Protein AF-A0AAE0VK13-F1 (afdb_monomer_lite)

pLDDT: mean 76.02, std 17.26, range [44.94, 96.75]

Secondary structure (DSSP, 8-state):
--SSHHHHHHHHTSS-HHHHHHHTTSSSSSSSTTS---------S-TTEETTEE-------EEETTS-EESSHHHHHTSSPPEEEESSPPPPTTTS-HHHHHTSPP--EEBTTS-EESSHHHHHHTT-PBPSSSS--

InterPro domains:
  IPR002350 Kazal domain [PF07648] (53-82)
  IPR002350 Kazal domain [PF07648] (99-127)
  IPR002350 Kazal domain [PS00282] (55-78)
  IPR002350 Kazal domain [PS51465] (40-91)
  IPR002350 Kazal domain [SM00280] (52-89)
  IPR002350 Kazal domain [SM00280] (95-136)
  IPR036058 Kazal domain superfamily [SSF100895] (52-90)
  IPR036058 Kazal domain superfamily [SSF100895] (104-137)
  IPR053265 Serine protease inhibitor [PTHR21131] (51-129)

Sequence (137 aa):
MMQYLDAFLKFSTLISKHTMISWMKLLECTMVLTAFLPLAEPKGLNDNYFNGCYCPTIYDPVCGYDARTYSSLCQLKCTRYKMHSMGSCPRPVEECSLQNCLFLPKQNVCGVDGRKYANECAIKCFGIDISMAKNCD

Radius of gyration: 31.14 Å; chains: 1; bounding box: 86×37×64 Å

Foldseek 3Di:
DPDCVVVVVVVVVPDDPVPPVVVVVPPPPPPPVVPPPPPDDPPDDDCQAALNDGHDNAQFWFAWPVQAIDRDPRNCVSDPTDTPGGDHGQDDCVVVCCVVVVPDQQPWFAFPVLDIDRDPSRCVSRVTDTDPPRHRD

Organism: NCBI:txid2493646

Structure (mmCIF, N/CA/C/O backbone):
data_AF-A0AAE0VK13-F1
#
_entry.id   AF-A0AAE0VK13-F1
#
loop_
_atom_site.group_PDB
_atom_site.id
_atom_site.type_symbol
_atom_site.label_atom_id
_atom_site.label_alt_id
_atom_site.label_comp_id
_atom_site.label_asym_id
_atom_site.label_entity_id
_atom_site.label_seq_id
_atom_site.pdbx_PDB_ins_code
_atom_site.Cartn_x
_atom_site.Cartn_y
_atom_site.Cartn_z
_atom_site.occupancy
_atom_site.B_iso_or_equiv
_atom_site.auth_seq_id
_atom_site.auth_comp_id
_atom_site.auth_asym_id
_atom_site.auth_atom_id
_atom_site.pdbx_PDB_model_num
ATOM 1 N N . MET A 1 1 ? 38.754 23.294 44.174 1.00 57.34 1 MET A N 1
ATOM 2 C CA . MET A 1 1 ? 38.876 22.509 42.926 1.00 57.34 1 MET A CA 1
ATOM 3 C C . MET A 1 1 ? 40.047 23.018 42.069 1.00 57.34 1 MET A C 1
ATOM 5 O O . MET A 1 1 ? 39.841 23.257 40.898 1.00 57.34 1 MET A O 1
ATOM 9 N N . MET A 1 2 ? 41.256 23.236 42.621 1.00 53.88 2 MET A N 1
ATOM 10 C CA . MET A 1 2 ? 42.395 23.768 41.827 1.00 53.88 2 MET A CA 1
ATOM 11 C C . MET A 1 2 ? 43.812 23.386 42.324 1.00 53.88 2 MET A C 1
ATOM 13 O O . MET A 1 2 ? 44.776 23.809 41.708 1.00 53.88 2 MET A O 1
ATOM 17 N N . GLN A 1 3 ? 44.001 22.579 43.380 1.00 44.94 3 GLN A N 1
ATOM 18 C CA . GLN A 1 3 ? 45.358 22.280 43.904 1.00 44.94 3 GLN A CA 1
ATOM 19 C C . GLN A 1 3 ? 45.965 20.932 43.448 1.00 44.94 3 GLN A C 1
ATOM 21 O O . GLN A 1 3 ? 47.123 20.659 43.743 1.00 44.94 3 GLN A O 1
ATOM 26 N N . TYR A 1 4 ? 45.232 20.092 42.702 1.00 55.62 4 TYR A N 1
ATOM 27 C CA . TYR A 1 4 ? 45.741 18.797 42.199 1.00 55.62 4 TYR A CA 1
ATOM 28 C C . TYR A 1 4 ? 46.419 18.874 40.816 1.00 55.62 4 TYR A C 1
ATOM 30 O O . TYR A 1 4 ? 47.073 17.917 40.405 1.00 55.62 4 TYR A O 1
ATOM 38 N N . LEU A 1 5 ? 46.300 20.002 40.105 1.00 53.69 5 LEU A N 1
ATOM 39 C CA . LEU A 1 5 ? 46.920 20.204 38.786 1.00 53.69 5 LEU A CA 1
ATOM 40 C C . LEU A 1 5 ? 48.458 20.255 38.859 1.00 53.69 5 LEU A C 1
ATOM 42 O O . LEU A 1 5 ? 49.136 19.765 37.956 1.00 53.69 5 LEU A O 1
ATOM 46 N N . ASP A 1 6 ? 49.017 20.738 39.970 1.00 52.19 6 ASP A N 1
ATOM 47 C CA . ASP A 1 6 ? 50.470 20.889 40.123 1.00 52.19 6 ASP A CA 1
ATOM 48 C C . ASP A 1 6 ? 51.199 19.556 40.364 1.00 52.19 6 ASP A C 1
ATOM 50 O O . ASP A 1 6 ? 52.377 19.410 40.024 1.00 52.19 6 ASP A O 1
ATOM 54 N N . ALA A 1 7 ? 50.506 18.548 40.905 1.00 54.12 7 ALA A N 1
ATOM 55 C CA . ALA A 1 7 ? 51.073 17.213 41.097 1.00 54.12 7 ALA A CA 1
ATOM 56 C C . ALA A 1 7 ? 51.242 16.464 39.761 1.00 54.12 7 ALA A C 1
ATOM 58 O O . ALA A 1 7 ? 52.239 15.769 39.561 1.00 54.12 7 ALA A O 1
ATOM 59 N N . PHE A 1 8 ? 50.310 16.658 38.820 1.00 54.94 8 PHE A N 1
ATOM 60 C CA . PHE A 1 8 ? 50.363 16.052 37.485 1.00 54.94 8 PHE A CA 1
ATOM 61 C C . PHE A 1 8 ? 51.497 16.642 36.638 1.00 54.94 8 PHE A C 1
ATOM 63 O O . PHE A 1 8 ? 52.217 15.917 35.946 1.00 54.94 8 PHE A O 1
ATOM 70 N N . LEU A 1 9 ? 51.721 17.954 36.758 1.00 52.38 9 LEU A N 1
ATOM 71 C CA . LEU A 1 9 ? 52.819 18.641 36.079 1.00 52.38 9 LEU A CA 1
ATOM 72 C C . LEU A 1 9 ? 54.196 18.147 36.547 1.00 52.38 9 LEU A C 1
ATOM 74 O O . LEU A 1 9 ? 55.091 17.997 35.716 1.00 52.38 9 LEU A O 1
ATOM 78 N N . LYS A 1 10 ? 54.367 17.798 37.830 1.00 52.44 10 LYS A N 1
ATOM 79 C CA . LYS A 1 10 ? 55.634 17.242 38.346 1.00 52.44 10 LYS A CA 1
ATOM 80 C C . LYS A 1 10 ? 55.941 15.823 37.854 1.00 52.44 10 LYS A C 1
ATOM 82 O O . LYS A 1 10 ? 57.110 15.484 37.713 1.00 52.44 10 LYS A O 1
ATOM 87 N N . PHE A 1 11 ? 54.929 15.007 37.552 1.00 52.12 11 PHE A N 1
ATOM 88 C CA . PHE A 1 11 ? 55.137 13.695 36.918 1.00 52.12 11 PHE A CA 1
ATOM 89 C C . PHE A 1 11 ? 55.485 13.821 35.425 1.00 52.12 11 PHE A C 1
ATOM 91 O O . PHE A 1 11 ? 56.244 13.012 34.892 1.00 52.12 11 PHE A O 1
ATOM 98 N N . SER A 1 12 ? 54.994 14.871 34.757 1.00 54.22 12 SER A N 1
ATOM 99 C CA . SER A 1 12 ? 55.247 15.125 33.331 1.00 54.22 12 SER A CA 1
ATOM 100 C C . SER A 1 12 ? 56.686 15.556 32.993 1.00 54.22 12 SER A C 1
ATOM 102 O O . SER A 1 12 ? 57.081 15.490 31.829 1.00 54.22 12 SER A O 1
ATOM 104 N N . THR A 1 13 ? 57.499 15.963 33.978 1.00 53.31 13 THR A N 1
ATOM 105 C CA . THR A 1 13 ? 58.906 16.360 33.763 1.00 53.31 13 THR A CA 1
ATOM 106 C C . THR A 1 13 ? 59.908 15.206 33.878 1.00 53.31 13 THR A C 1
ATOM 108 O O . THR A 1 13 ? 61.091 15.415 33.620 1.00 53.31 13 THR A O 1
ATOM 111 N N . LEU A 1 14 ? 59.455 13.991 34.214 1.00 55.38 14 LEU A N 1
ATOM 112 C CA . LEU A 1 14 ? 60.314 12.815 34.428 1.00 55.38 14 LEU A CA 1
ATOM 113 C C . LEU A 1 14 ? 60.224 11.739 33.333 1.00 55.38 14 LEU A C 1
ATOM 115 O O . LEU A 1 14 ? 60.976 10.769 33.380 1.00 55.38 14 LEU A O 1
ATOM 119 N N . ILE A 1 15 ? 59.375 11.906 32.313 1.00 51.56 15 ILE A N 1
ATOM 120 C CA . ILE A 1 15 ? 59.295 10.972 31.179 1.00 51.56 15 ILE A CA 1
ATOM 121 C C . ILE A 1 15 ? 59.573 11.746 29.889 1.00 51.56 15 ILE A C 1
ATOM 123 O O . ILE A 1 15 ? 58.828 12.644 29.501 1.00 51.56 15 ILE A O 1
ATOM 127 N N . SER A 1 16 ? 60.700 11.420 29.251 1.00 48.50 16 SER A N 1
ATOM 128 C CA . SER A 1 16 ? 61.189 12.0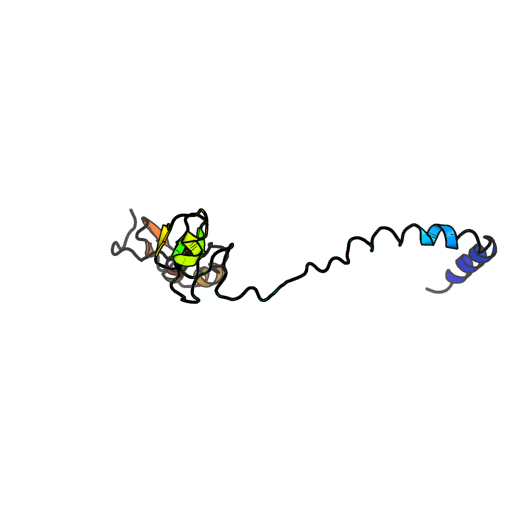44 28.019 1.00 48.50 16 SER A CA 1
ATOM 129 C C . SER A 1 16 ? 60.089 12.139 26.953 1.00 48.50 16 SER A C 1
ATOM 131 O O . SER A 1 16 ? 59.471 11.141 26.582 1.00 48.50 16 SER A O 1
ATOM 133 N N . LYS A 1 17 ? 59.870 13.351 26.424 1.00 54.53 17 LYS A N 1
ATOM 134 C CA . LYS A 1 17 ? 58.802 13.716 25.468 1.00 54.53 17 LYS A CA 1
ATOM 135 C C . LYS A 1 17 ? 58.783 12.885 24.171 1.00 54.53 17 LYS A C 1
ATOM 137 O O . LYS A 1 17 ? 57.821 12.967 23.414 1.00 54.53 17 LYS A O 1
ATOM 142 N N . HIS A 1 18 ? 59.813 12.077 23.912 1.00 51.19 18 HIS A N 1
ATOM 143 C CA . HIS A 1 18 ? 59.936 11.268 22.699 1.00 51.19 18 HIS A CA 1
ATOM 144 C C . HIS A 1 18 ? 59.202 9.914 22.727 1.00 51.19 18 HIS A C 1
ATOM 146 O O . HIS A 1 18 ? 58.946 9.371 21.655 1.00 51.19 18 HIS A O 1
ATOM 152 N N . THR A 1 19 ? 58.819 9.362 23.886 1.00 52.75 19 THR A N 1
ATOM 153 C CA . THR A 1 19 ? 58.151 8.038 23.940 1.00 52.75 19 THR A CA 1
ATOM 154 C C . THR A 1 19 ? 56.622 8.105 24.013 1.00 52.75 19 THR A C 1
ATOM 156 O O . THR A 1 19 ? 55.955 7.174 23.567 1.00 52.75 19 THR A O 1
ATOM 159 N N . MET A 1 20 ? 56.041 9.219 24.474 1.00 53.75 20 MET A N 1
ATOM 160 C CA . MET A 1 20 ? 54.580 9.380 24.611 1.00 53.75 20 MET A CA 1
ATOM 161 C C . MET A 1 20 ? 53.866 9.708 23.285 1.00 53.75 20 MET A C 1
ATOM 163 O O . MET A 1 20 ? 52.717 9.323 23.084 1.00 53.75 20 MET A O 1
ATOM 167 N N . ILE A 1 21 ? 54.550 10.365 22.341 1.00 54.53 21 ILE A N 1
ATOM 168 C CA . ILE A 1 21 ? 53.975 10.750 21.035 1.00 54.53 21 ILE A CA 1
ATOM 169 C C . ILE A 1 21 ? 53.849 9.542 20.087 1.00 54.53 21 ILE A C 1
ATOM 171 O O . ILE A 1 21 ? 53.014 9.550 19.184 1.00 54.53 21 ILE A O 1
ATOM 175 N N . SER A 1 22 ? 54.638 8.482 20.300 1.00 51.72 22 SER A N 1
ATOM 176 C CA . SER A 1 22 ? 54.582 7.267 19.472 1.00 51.72 22 SER A CA 1
ATOM 177 C C . SER A 1 22 ? 53.341 6.411 19.768 1.00 51.72 22 SER A C 1
ATOM 179 O O . SER A 1 22 ? 52.730 5.861 18.857 1.00 51.72 22 SER A O 1
ATOM 181 N N . TRP A 1 23 ? 52.897 6.359 21.028 1.00 51.62 23 TRP A N 1
ATOM 182 C CA . TRP A 1 23 ? 51.754 5.530 21.433 1.00 51.62 23 TRP A CA 1
ATOM 183 C C . TRP A 1 23 ? 50.390 6.189 21.181 1.00 51.62 23 TRP A C 1
ATOM 185 O O . TRP A 1 23 ? 49.428 5.492 20.870 1.00 51.62 23 TRP A O 1
ATOM 195 N N . MET A 1 24 ? 50.301 7.524 21.213 1.00 54.53 24 MET A N 1
ATOM 196 C CA . MET A 1 24 ? 49.055 8.244 20.895 1.00 54.53 24 MET A CA 1
ATOM 197 C C . MET A 1 24 ? 48.738 8.300 19.387 1.00 54.53 24 MET A C 1
ATOM 199 O O . MET A 1 24 ? 47.616 8.617 19.017 1.00 54.53 24 MET A O 1
ATOM 203 N N . LYS A 1 25 ? 49.682 7.948 18.501 1.00 55.50 25 LYS A N 1
ATOM 204 C CA . LYS A 1 25 ? 49.475 7.942 17.037 1.00 55.50 25 LYS A CA 1
ATOM 205 C C . LYS A 1 25 ? 48.982 6.611 16.455 1.00 55.50 25 LYS A C 1
ATOM 207 O O . LYS A 1 25 ? 48.691 6.551 15.265 1.00 55.50 25 LYS A O 1
ATOM 212 N N . LEU A 1 26 ? 48.868 5.553 17.262 1.00 56.09 26 LEU A N 1
ATOM 213 C CA . LEU A 1 26 ? 48.427 4.227 16.800 1.00 56.09 26 LEU A CA 1
ATOM 214 C C . LEU A 1 26 ? 46.962 3.903 17.128 1.00 56.09 26 LEU A C 1
ATOM 216 O O . LEU A 1 26 ? 46.389 3.028 16.487 1.00 56.09 26 LEU A O 1
ATOM 220 N N . LEU A 1 27 ? 46.333 4.622 18.062 1.00 55.97 27 LEU A N 1
ATOM 221 C CA . LEU A 1 27 ? 44.925 4.403 18.426 1.00 55.97 27 LEU A CA 1
ATOM 222 C C . LEU A 1 27 ? 43.933 5.334 17.706 1.00 55.97 27 LEU A C 1
ATOM 224 O O . LEU A 1 27 ? 42.734 5.086 17.758 1.00 55.97 27 LEU A O 1
ATOM 228 N N . GLU A 1 28 ? 44.408 6.344 16.972 1.00 55.41 28 GLU A N 1
ATOM 229 C CA . GLU A 1 28 ? 43.539 7.284 16.239 1.00 55.41 28 GLU A CA 1
ATOM 230 C C . GLU A 1 28 ? 43.512 7.057 14.712 1.00 55.41 28 GLU A C 1
ATOM 232 O O . GLU A 1 28 ? 42.791 7.752 14.002 1.00 55.41 28 GLU A O 1
ATOM 237 N N . CYS A 1 29 ? 44.247 6.072 14.172 1.00 54.41 29 CYS A N 1
ATOM 238 C CA . CYS A 1 29 ? 44.382 5.883 12.715 1.00 54.41 29 CYS A CA 1
ATOM 239 C C . CYS A 1 29 ? 43.568 4.720 12.105 1.00 54.41 29 CYS A C 1
ATOM 241 O O . CYS A 1 29 ? 43.486 4.623 10.884 1.00 54.41 29 CYS A O 1
ATOM 243 N N . THR A 1 30 ? 42.931 3.848 12.896 1.00 57.38 30 THR A N 1
ATOM 244 C CA . THR A 1 30 ? 42.177 2.692 12.355 1.00 57.38 30 THR A CA 1
ATOM 245 C C . THR A 1 30 ? 40.668 2.918 12.230 1.00 57.38 30 THR A C 1
ATOM 247 O O . THR A 1 30 ? 40.023 2.237 11.440 1.00 57.38 30 THR A O 1
ATOM 250 N N . MET A 1 31 ? 40.092 3.890 12.942 1.00 56.62 31 MET A N 1
ATOM 251 C CA . MET A 1 31 ? 38.631 4.069 13.010 1.00 56.62 31 MET A CA 1
ATOM 252 C C . MET A 1 31 ? 38.050 5.070 11.995 1.00 56.62 31 MET A C 1
ATOM 254 O O . MET A 1 31 ? 36.834 5.199 11.913 1.00 56.62 31 MET A O 1
ATOM 258 N N . VAL A 1 32 ? 38.879 5.776 11.214 1.00 57.66 32 VAL A N 1
ATOM 259 C CA . VAL A 1 32 ? 38.409 6.870 10.328 1.00 57.66 32 VAL A CA 1
ATOM 260 C C . VAL A 1 32 ? 38.493 6.529 8.831 1.00 57.66 32 VAL A C 1
ATOM 262 O O . VAL A 1 32 ? 37.825 7.161 8.016 1.00 57.66 32 VAL A O 1
ATOM 265 N N . LEU A 1 33 ? 39.219 5.476 8.437 1.00 54.62 33 LEU A N 1
ATOM 266 C CA . LEU A 1 33 ? 39.349 5.091 7.021 1.00 54.62 33 LEU A CA 1
ATOM 267 C C . LEU A 1 33 ? 38.182 4.251 6.467 1.00 54.62 33 LEU A C 1
ATOM 269 O O . LEU A 1 33 ? 38.112 4.049 5.259 1.00 54.62 33 LEU A O 1
ATOM 273 N N . THR A 1 34 ? 37.231 3.811 7.295 1.00 58.59 34 THR A N 1
ATOM 274 C CA . THR A 1 34 ? 36.029 3.087 6.832 1.00 58.59 34 THR A CA 1
ATOM 275 C C . THR A 1 34 ? 34.776 3.964 6.706 1.00 58.59 34 THR A C 1
ATOM 277 O O . THR A 1 34 ? 33.736 3.461 6.291 1.00 58.59 34 THR A O 1
ATOM 280 N N . ALA A 1 35 ? 34.848 5.268 7.008 1.00 57.12 35 ALA A N 1
ATOM 281 C CA . ALA A 1 35 ? 33.668 6.143 7.091 1.00 57.12 35 ALA A CA 1
ATOM 282 C C . ALA A 1 35 ? 33.516 7.181 5.955 1.00 57.12 35 ALA A C 1
ATOM 284 O O . ALA A 1 35 ? 32.574 7.966 5.976 1.00 57.12 35 ALA A O 1
ATOM 285 N N . PHE A 1 36 ? 34.389 7.180 4.940 1.00 59.00 36 PHE A N 1
ATOM 286 C CA . PHE A 1 36 ? 34.308 8.102 3.791 1.00 59.00 36 PHE A CA 1
ATOM 287 C C . PHE A 1 36 ? 34.034 7.402 2.450 1.00 59.00 36 PHE A C 1
ATOM 289 O O . PHE A 1 36 ? 34.510 7.836 1.404 1.00 59.00 36 PHE A O 1
ATOM 296 N N . LEU A 1 37 ? 33.204 6.357 2.447 1.00 55.28 37 LEU A N 1
ATOM 297 C CA . LEU A 1 37 ? 32.303 6.157 1.311 1.00 55.28 37 LEU A CA 1
ATOM 298 C C . LEU A 1 37 ? 31.010 6.913 1.632 1.00 55.28 37 LEU A C 1
ATOM 300 O O . LEU A 1 37 ? 30.120 6.338 2.262 1.00 55.28 37 LEU A O 1
ATOM 304 N N . PRO A 1 38 ? 30.847 8.183 1.211 1.00 55.59 38 PRO A N 1
ATOM 305 C CA . PRO A 1 38 ? 29.507 8.628 0.909 1.00 55.59 38 PRO A CA 1
ATOM 306 C C . PRO A 1 38 ? 29.053 7.738 -0.245 1.00 55.59 38 PRO A C 1
ATOM 308 O O . PRO A 1 38 ? 29.546 7.829 -1.369 1.00 55.59 38 PRO A O 1
ATOM 311 N N . LEU A 1 39 ? 28.172 6.797 0.087 1.00 56.28 39 LEU A N 1
ATOM 312 C CA . LEU A 1 39 ? 27.324 6.109 -0.864 1.00 56.28 39 LEU A CA 1
ATOM 313 C C . LEU A 1 39 ? 26.800 7.177 -1.822 1.00 56.28 39 LEU A C 1
ATOM 315 O O . LEU A 1 39 ? 26.069 8.079 -1.417 1.00 56.28 39 LEU A O 1
ATOM 319 N N . ALA A 1 40 ? 27.263 7.119 -3.066 1.00 59.72 40 ALA A N 1
ATOM 320 C CA . ALA A 1 40 ? 26.708 7.920 -4.130 1.00 59.72 40 ALA A CA 1
ATOM 321 C C . ALA A 1 40 ? 25.195 7.674 -4.140 1.00 59.72 40 ALA A C 1
ATOM 323 O O . ALA A 1 40 ? 24.748 6.554 -4.381 1.00 59.72 40 ALA A O 1
ATOM 324 N N . GLU A 1 41 ? 24.406 8.706 -3.868 1.00 59.75 41 GLU A N 1
ATOM 325 C CA . GLU A 1 41 ? 23.022 8.743 -4.308 1.00 59.75 41 GLU A CA 1
ATOM 326 C C . GLU A 1 41 ? 23.030 9.317 -5.729 1.00 59.75 41 GLU A C 1
ATOM 328 O O . GLU A 1 41 ? 23.091 10.540 -5.882 1.00 59.75 41 GLU A O 1
ATOM 333 N N . PRO A 1 42 ? 22.936 8.518 -6.807 1.00 58.78 42 PRO A N 1
ATOM 334 C CA . PRO A 1 42 ? 22.395 9.061 -8.036 1.00 58.78 42 PRO A CA 1
ATOM 335 C C . PRO A 1 42 ? 20.884 9.244 -7.830 1.00 58.78 42 PRO A C 1
ATOM 337 O O . PRO A 1 42 ? 20.076 8.392 -8.195 1.00 58.78 42 PRO A O 1
ATOM 340 N N . LYS A 1 43 ? 20.479 10.372 -7.232 1.00 63.69 43 LYS A N 1
ATOM 341 C CA . LYS A 1 43 ? 19.117 10.887 -7.415 1.00 63.69 43 LYS A CA 1
ATOM 342 C C . LYS A 1 43 ? 19.035 11.432 -8.835 1.00 63.69 43 LYS A C 1
ATOM 344 O O . LYS A 1 43 ? 19.476 12.544 -9.100 1.00 63.69 43 LYS A O 1
ATOM 349 N N . GLY A 1 44 ? 18.517 10.611 -9.744 1.00 59.53 44 GLY A N 1
ATOM 350 C CA . GLY A 1 44 ? 18.260 11.013 -11.126 1.00 59.53 44 GLY A CA 1
ATOM 351 C C . GLY A 1 44 ? 18.424 9.901 -12.154 1.00 59.53 44 GLY A C 1
ATOM 352 O O . GLY A 1 44 ? 18.975 10.144 -13.222 1.00 59.53 44 GLY A O 1
ATOM 353 N N . LEU A 1 45 ? 17.966 8.683 -11.855 1.00 56.50 45 LEU A N 1
ATOM 354 C CA . LEU A 1 45 ? 17.594 7.760 -12.925 1.00 56.50 45 LEU A CA 1
ATOM 355 C C . LEU A 1 45 ? 16.329 8.365 -13.546 1.00 56.50 45 LEU A C 1
ATOM 357 O O . LEU A 1 45 ? 15.404 8.692 -12.803 1.00 56.50 45 LEU A O 1
ATOM 361 N N . ASN A 1 46 ? 16.340 8.620 -14.853 1.00 66.69 46 ASN A N 1
ATOM 362 C CA . ASN A 1 46 ? 15.158 9.024 -15.613 1.00 66.69 46 ASN A CA 1
ATOM 363 C C . ASN A 1 46 ? 13.893 8.357 -15.045 1.00 66.69 46 ASN A C 1
ATOM 365 O O . ASN A 1 46 ? 13.817 7.141 -14.903 1.00 66.69 46 ASN A O 1
ATOM 369 N N . ASP A 1 47 ? 12.909 9.181 -14.719 1.00 69.38 47 ASP A N 1
ATOM 370 C CA . ASP A 1 47 ? 11.589 8.822 -14.189 1.00 69.38 47 ASP A CA 1
ATOM 371 C C . ASP A 1 47 ? 10.879 7.689 -14.957 1.00 69.38 47 ASP A C 1
ATOM 373 O O . ASP A 1 47 ? 10.034 6.981 -14.409 1.00 69.38 47 ASP A O 1
ATOM 377 N N . ASN A 1 48 ? 11.270 7.493 -16.214 1.00 81.88 48 ASN A N 1
ATOM 378 C CA . ASN A 1 48 ? 10.784 6.449 -17.095 1.00 81.88 48 ASN A CA 1
ATOM 379 C C . ASN A 1 48 ? 11.586 5.130 -17.057 1.00 81.88 48 ASN A C 1
ATOM 381 O O . ASN A 1 48 ? 11.329 4.259 -17.879 1.00 81.88 48 ASN A O 1
ATOM 385 N N . TYR A 1 49 ? 12.575 4.943 -16.178 1.00 83.75 49 TYR A N 1
ATOM 386 C CA . TYR A 1 49 ? 13.357 3.701 -16.097 1.00 83.75 49 TYR A CA 1
ATOM 387 C C . TYR A 1 49 ? 13.273 3.075 -14.702 1.00 83.75 49 TYR A C 1
ATOM 389 O O . TYR A 1 49 ? 13.755 3.627 -13.715 1.00 83.75 49 TYR A O 1
ATOM 397 N N . PHE A 1 50 ? 12.662 1.895 -14.617 1.00 85.12 50 PHE A N 1
ATOM 398 C CA . PHE A 1 50 ? 12.411 1.176 -13.369 1.00 85.12 50 PHE A CA 1
ATOM 399 C C . PHE A 1 50 ? 12.912 -0.266 -13.480 1.00 85.12 50 PHE A C 1
ATOM 401 O O . PHE A 1 50 ? 12.490 -0.997 -14.372 1.00 85.12 50 PHE A O 1
ATOM 408 N N . ASN A 1 51 ? 13.807 -0.692 -12.579 1.00 84.25 51 ASN A N 1
ATOM 409 C CA . ASN A 1 51 ? 14.373 -2.053 -12.546 1.00 84.25 51 ASN A CA 1
ATOM 410 C C . ASN A 1 51 ? 14.892 -2.576 -13.902 1.00 84.25 51 ASN A C 1
ATOM 412 O O . ASN A 1 51 ? 14.721 -3.745 -14.235 1.00 84.25 51 ASN A O 1
ATOM 416 N N . GLY A 1 52 ? 15.538 -1.723 -14.699 1.00 85.81 52 GLY A N 1
ATOM 417 C CA . GLY A 1 52 ? 16.074 -2.137 -15.999 1.00 85.81 52 GLY A CA 1
ATOM 418 C C . GLY A 1 52 ? 15.083 -2.044 -17.164 1.00 85.81 52 GLY A C 1
ATOM 419 O O . GLY A 1 52 ? 15.457 -2.306 -18.303 1.00 85.81 52 GLY A O 1
ATOM 420 N N . CYS A 1 53 ? 13.835 -1.658 -16.903 1.00 91.12 53 CYS A N 1
ATOM 421 C CA . CYS A 1 53 ? 12.819 -1.448 -17.924 1.00 91.12 53 CYS A CA 1
ATOM 422 C C . CYS A 1 53 ? 12.541 0.021 -18.182 1.00 91.12 53 CYS A C 1
ATOM 424 O O . CYS A 1 53 ? 12.508 0.818 -17.249 1.00 91.12 53 CYS A O 1
ATOM 426 N N . TYR A 1 54 ? 12.168 0.334 -19.420 1.00 92.88 54 TYR A N 1
ATOM 427 C CA . TYR A 1 54 ? 11.520 1.596 -19.746 1.00 92.88 54 TYR A CA 1
ATOM 428 C C . TYR A 1 54 ? 10.004 1.511 -19.505 1.00 92.88 54 TYR A C 1
ATOM 430 O O . TYR A 1 54 ? 9.327 0.666 -20.090 1.00 92.88 54 TYR A O 1
ATOM 438 N N . CYS A 1 55 ? 9.471 2.394 -18.667 1.00 93.75 55 CYS A N 1
ATOM 439 C CA . CYS A 1 55 ? 8.054 2.536 -18.366 1.00 93.75 55 CYS A CA 1
ATOM 440 C C . CYS A 1 55 ? 7.637 4.004 -18.451 1.00 93.75 55 CYS A C 1
ATOM 442 O O . CYS A 1 55 ? 8.344 4.847 -17.918 1.00 93.75 55 CYS A O 1
ATOM 444 N N . PRO A 1 56 ? 6.483 4.329 -19.053 1.00 90.38 56 PRO A N 1
ATOM 445 C CA . PRO A 1 56 ? 6.005 5.705 -19.084 1.00 90.38 56 PRO A CA 1
ATOM 446 C C . PRO A 1 56 ? 5.672 6.202 -17.670 1.00 90.38 56 PRO A C 1
ATOM 448 O O . PRO A 1 56 ? 5.223 5.427 -16.820 1.00 90.38 56 PRO A O 1
ATOM 451 N N . THR A 1 57 ? 5.804 7.507 -17.444 1.00 88.12 57 THR A N 1
ATOM 452 C CA . THR A 1 57 ? 5.474 8.207 -16.187 1.00 88.12 57 THR A CA 1
ATOM 453 C C . THR A 1 57 ? 3.974 8.391 -15.941 1.00 88.12 57 THR A C 1
ATOM 455 O O . THR A 1 57 ? 3.518 9.404 -15.414 1.00 88.12 57 THR A O 1
ATOM 458 N N . ILE A 1 58 ? 3.179 7.388 -16.306 1.00 89.81 58 ILE A N 1
ATOM 459 C CA . ILE A 1 58 ? 1.744 7.350 -16.026 1.00 89.81 58 ILE A CA 1
ATOM 460 C C . ILE A 1 58 ? 1.551 6.835 -14.600 1.00 89.81 58 ILE A C 1
ATOM 462 O O . ILE A 1 58 ? 2.097 5.791 -14.242 1.00 89.81 58 ILE A O 1
ATOM 466 N N . TYR A 1 59 ? 0.763 7.557 -13.805 1.00 92.88 59 TYR A N 1
ATOM 467 C CA . TYR A 1 59 ? 0.369 7.132 -12.467 1.00 92.88 59 TYR A CA 1
ATOM 468 C C . TYR A 1 59 ? -0.996 6.432 -12.515 1.00 92.88 59 TYR A C 1
ATOM 470 O O . TYR A 1 59 ? -2.034 7.085 -12.586 1.00 92.88 59 TYR A O 1
ATOM 478 N N . ASP A 1 60 ? -0.970 5.102 -12.497 1.00 95.75 60 ASP A N 1
ATOM 479 C CA . ASP A 1 60 ? -2.128 4.204 -12.434 1.00 95.75 60 ASP A CA 1
ATOM 480 C C . ASP A 1 60 ? -1.780 3.024 -11.504 1.00 95.75 60 ASP A C 1
ATOM 482 O O . ASP A 1 60 ? -1.277 1.989 -11.959 1.00 95.75 60 ASP A O 1
ATOM 486 N N . PRO A 1 61 ? -1.892 3.217 -10.177 1.00 95.88 61 PRO A N 1
ATOM 487 C CA . PRO A 1 61 ? -1.240 2.354 -9.206 1.00 95.88 61 PRO A CA 1
ATOM 488 C C . PRO A 1 61 ? -1.832 0.943 -9.169 1.00 95.88 61 PRO A C 1
ATOM 490 O O . PRO A 1 61 ? -3.042 0.749 -9.288 1.00 95.88 61 PRO A O 1
ATOM 493 N N . VAL A 1 62 ? -0.969 -0.045 -8.926 1.00 96.75 62 VAL A N 1
ATOM 494 C CA . VAL A 1 62 ? -1.350 -1.455 -8.746 1.00 96.75 62 VAL A CA 1
ATOM 495 C C . VAL A 1 62 ? -0.641 -2.066 -7.540 1.00 96.75 62 VAL A C 1
ATOM 497 O O . VAL A 1 62 ? 0.494 -1.696 -7.222 1.00 96.75 62 VAL A O 1
ATOM 500 N N . CYS A 1 63 ? -1.283 -3.034 -6.888 1.00 96.19 63 CYS A N 1
ATOM 501 C CA . CYS A 1 63 ? -0.712 -3.761 -5.763 1.00 96.19 63 CYS A CA 1
ATOM 502 C C . CYS A 1 63 ? -0.102 -5.080 -6.239 1.00 96.19 63 CYS A C 1
ATOM 504 O O . CYS A 1 63 ? -0.772 -5.866 -6.913 1.00 96.19 63 CYS A O 1
ATOM 506 N N . GLY A 1 64 ? 1.161 -5.342 -5.900 1.00 96.31 64 GLY A N 1
ATOM 507 C CA . GLY A 1 64 ? 1.816 -6.630 -6.136 1.00 96.31 64 GLY A CA 1
ATOM 508 C C . GLY A 1 64 ? 1.594 -7.626 -4.992 1.00 96.31 64 GLY A C 1
ATOM 509 O O . GLY A 1 64 ? 1.310 -7.246 -3.858 1.00 96.31 64 GLY A O 1
ATOM 510 N N . TYR A 1 65 ? 1.766 -8.925 -5.259 1.00 94.06 65 TYR A N 1
ATOM 511 C CA . TYR A 1 65 ? 1.734 -9.964 -4.207 1.00 94.06 65 TYR A CA 1
ATOM 512 C C . TYR A 1 65 ? 2.864 -9.845 -3.168 1.00 94.06 65 TYR A C 1
ATOM 514 O O . TYR A 1 65 ? 2.836 -10.522 -2.146 1.00 94.06 65 TYR A O 1
ATOM 522 N N . ASP A 1 66 ? 3.854 -8.993 -3.418 1.00 93.25 66 ASP A N 1
ATOM 523 C CA . ASP A 1 66 ? 4.891 -8.586 -2.470 1.00 93.25 66 ASP A CA 1
ATOM 524 C C . ASP A 1 66 ? 4.447 -7.458 -1.526 1.00 93.25 66 ASP A C 1
ATOM 526 O O . ASP A 1 66 ? 5.282 -6.900 -0.816 1.00 93.25 66 ASP A O 1
ATOM 530 N N . ALA A 1 67 ? 3.154 -7.113 -1.524 1.00 90.81 67 ALA A N 1
ATOM 531 C CA . ALA A 1 67 ? 2.570 -6.016 -0.755 1.00 90.81 67 ALA A CA 1
ATOM 532 C C . ALA A 1 67 ? 3.195 -4.642 -1.068 1.00 90.81 67 ALA A C 1
ATOM 534 O O . ALA A 1 67 ? 3.161 -3.730 -0.240 1.00 90.81 67 ALA A O 1
ATOM 535 N N . ARG A 1 68 ? 3.755 -4.473 -2.276 1.00 92.19 68 ARG A N 1
ATOM 536 C CA . ARG A 1 68 ? 4.277 -3.192 -2.763 1.00 92.19 68 ARG A CA 1
ATOM 537 C C . ARG A 1 68 ? 3.336 -2.563 -3.780 1.00 92.19 68 ARG A C 1
ATOM 539 O O . ARG A 1 68 ? 2.839 -3.230 -4.687 1.00 92.19 68 ARG A O 1
ATOM 546 N N . THR A 1 69 ? 3.140 -1.256 -3.641 1.00 94.12 69 THR A N 1
ATOM 547 C CA . THR A 1 69 ? 2.454 -0.432 -4.640 1.00 94.12 69 THR A CA 1
ATOM 548 C C . THR A 1 69 ? 3.425 -0.060 -5.752 1.00 94.12 69 THR A C 1
ATOM 550 O O . THR A 1 69 ? 4.476 0.523 -5.488 1.00 94.12 69 THR A O 1
ATOM 553 N N . TYR A 1 70 ? 3.050 -0.350 -6.993 1.00 94.50 70 TYR A N 1
ATOM 554 C CA . TYR A 1 70 ? 3.766 0.062 -8.199 1.00 94.50 70 TYR A CA 1
ATOM 555 C C . TYR A 1 70 ? 3.014 1.218 -8.856 1.00 94.50 70 TYR A C 1
ATOM 557 O O . TYR A 1 70 ? 1.787 1.173 -8.915 1.00 94.50 70 TYR A O 1
ATOM 565 N N . SER A 1 71 ? 3.717 2.236 -9.368 1.00 94.56 71 SER A N 1
ATOM 566 C CA . SER A 1 71 ? 3.071 3.436 -9.931 1.0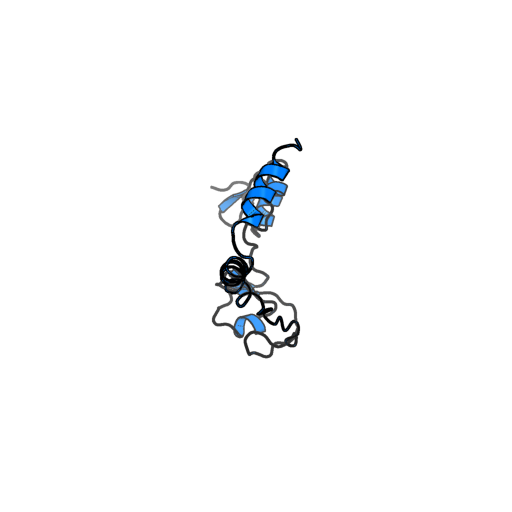0 94.56 71 SER A CA 1
ATOM 567 C C . SER A 1 71 ? 2.292 3.157 -11.214 1.00 94.56 71 SER A C 1
ATOM 569 O O . SER A 1 71 ? 1.434 3.948 -11.585 1.00 94.56 71 SER A O 1
ATOM 571 N N . SER A 1 72 ? 2.599 2.055 -11.900 1.00 95.12 72 SER A N 1
ATOM 572 C CA . SER A 1 72 ? 1.848 1.572 -13.055 1.00 95.12 72 SER A CA 1
ATOM 573 C C . SER A 1 72 ? 1.984 0.063 -13.223 1.00 95.12 72 SER A C 1
ATOM 575 O O . SER A 1 72 ? 2.933 -0.562 -12.736 1.00 95.12 72 SER A O 1
ATOM 577 N N . LEU A 1 73 ? 1.082 -0.526 -14.012 1.00 95.94 73 LEU A N 1
ATOM 578 C CA . LEU A 1 73 ? 1.186 -1.925 -14.429 1.00 95.94 73 LEU A CA 1
ATOM 579 C C . LEU A 1 73 ? 2.500 -2.224 -15.176 1.00 95.94 73 LEU A C 1
ATOM 581 O O . LEU A 1 73 ? 3.002 -3.345 -15.098 1.00 95.94 73 LEU A O 1
ATOM 585 N N . CYS A 1 74 ? 3.073 -1.240 -15.883 1.00 95.81 74 CYS A N 1
ATOM 586 C CA . CYS A 1 74 ? 4.377 -1.402 -16.529 1.00 95.81 74 CYS A CA 1
ATOM 587 C C . CYS A 1 74 ? 5.471 -1.679 -15.494 1.00 95.81 74 CYS A C 1
ATOM 589 O O . CYS A 1 74 ? 6.199 -2.662 -15.621 1.00 95.81 74 CYS A O 1
ATOM 591 N N . GLN A 1 75 ? 5.539 -0.865 -14.435 1.00 95.38 75 GLN A N 1
ATOM 592 C CA . GLN A 1 75 ? 6.546 -1.034 -13.387 1.00 95.38 75 GLN A CA 1
ATOM 593 C C . GLN A 1 75 ? 6.422 -2.394 -12.695 1.00 95.38 75 GLN A C 1
ATOM 595 O O . GLN A 1 75 ? 7.433 -3.061 -12.484 1.00 95.38 75 GLN A O 1
ATOM 600 N N . LEU A 1 76 ? 5.194 -2.848 -12.412 1.00 95.62 76 LEU A N 1
ATOM 601 C CA . LEU A 1 76 ? 4.956 -4.175 -11.839 1.00 95.62 76 LEU A CA 1
ATOM 602 C C . LEU A 1 76 ? 5.452 -5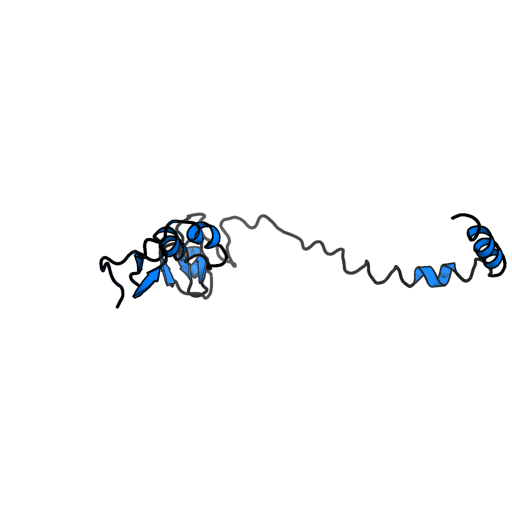.294 -12.768 1.00 95.62 76 LEU A C 1
ATOM 604 O O . LEU A 1 76 ? 6.158 -6.194 -12.314 1.00 95.62 76 LEU A O 1
ATOM 608 N N . LYS A 1 77 ? 5.128 -5.227 -14.069 1.00 94.81 77 LYS A N 1
ATOM 609 C CA . LYS A 1 77 ? 5.568 -6.208 -15.083 1.00 94.81 77 LYS A CA 1
ATOM 610 C C . LYS A 1 77 ? 7.085 -6.261 -15.263 1.00 94.81 77 LYS A C 1
ATOM 612 O O . LYS A 1 77 ? 7.604 -7.264 -15.737 1.00 94.81 77 LYS A O 1
ATOM 617 N N . CYS A 1 78 ? 7.780 -5.204 -14.865 1.00 95.44 78 CYS A N 1
ATOM 618 C CA . CYS A 1 78 ? 9.236 -5.125 -14.837 1.00 95.44 78 CYS A CA 1
ATOM 619 C C . CYS A 1 78 ? 9.864 -5.709 -13.574 1.00 95.44 78 CYS A C 1
ATOM 621 O O . CYS A 1 78 ? 11.068 -5.607 -13.347 1.00 95.44 78 CYS A O 1
ATOM 623 N N . THR A 1 79 ? 9.049 -6.358 -12.752 1.00 94.19 79 THR A N 1
ATOM 624 C CA . THR A 1 79 ? 9.494 -7.183 -11.641 1.00 94.19 79 THR A CA 1
ATOM 625 C C . THR A 1 79 ? 9.094 -8.636 -11.865 1.00 94.19 79 THR A C 1
ATOM 627 O O . THR A 1 79 ? 8.422 -8.995 -12.828 1.00 94.19 79 THR A O 1
ATOM 630 N N . ARG A 1 80 ? 9.491 -9.495 -10.929 1.00 94.75 80 ARG A N 1
ATOM 631 C CA . ARG A 1 80 ? 9.068 -10.899 -10.879 1.00 94.75 80 ARG A CA 1
ATOM 632 C C . ARG A 1 80 ? 7.696 -11.112 -10.227 1.00 94.75 80 ARG A C 1
ATOM 634 O O . ARG A 1 80 ? 7.244 -12.253 -10.145 1.00 94.75 80 ARG A O 1
ATOM 641 N N . TYR A 1 81 ? 7.076 -10.064 -9.685 1.00 96.69 81 TYR A N 1
ATOM 642 C CA . TYR A 1 81 ? 5.843 -10.177 -8.912 1.00 96.69 81 TYR A CA 1
ATOM 643 C C . TYR A 1 81 ? 4.607 -10.066 -9.804 1.00 96.69 81 TYR A C 1
ATOM 645 O O . TYR A 1 81 ? 4.592 -9.360 -10.809 1.00 96.69 81 TYR A O 1
ATOM 653 N N . LYS A 1 82 ? 3.552 -10.795 -9.430 1.00 96.50 82 LYS A N 1
ATOM 654 C CA . LYS A 1 82 ? 2.245 -10.723 -10.095 1.00 96.50 82 LYS A CA 1
ATOM 655 C C . LYS A 1 82 ? 1.370 -9.655 -9.438 1.00 96.50 82 LYS A C 1
ATOM 657 O O . LYS A 1 82 ? 1.585 -9.303 -8.278 1.00 96.50 82 LYS A O 1
ATOM 662 N N . MET A 1 83 ? 0.368 -9.188 -10.179 1.00 96.06 83 MET A N 1
ATOM 663 C CA . MET A 1 83 ? -0.638 -8.257 -9.667 1.00 96.06 83 MET A CA 1
ATOM 664 C C . MET A 1 83 ? -1.545 -8.976 -8.677 1.00 96.06 83 MET A C 1
ATOM 666 O O . MET A 1 83 ? -2.089 -10.029 -9.001 1.00 96.06 83 MET A O 1
ATOM 670 N N . HIS A 1 84 ? -1.693 -8.391 -7.498 1.00 94.75 84 HIS A N 1
ATOM 671 C CA . HIS A 1 84 ? -2.646 -8.800 -6.482 1.00 94.75 84 HIS A CA 1
ATOM 672 C C . HIS A 1 84 ? -4.004 -8.124 -6.706 1.00 94.75 84 HIS A C 1
ATOM 674 O O . HIS A 1 84 ? -5.017 -8.806 -6.836 1.00 94.75 84 HIS A O 1
ATOM 680 N N . SER A 1 85 ? -4.021 -6.793 -6.814 1.00 93.56 85 SER A N 1
ATOM 681 C CA . SER A 1 85 ? -5.235 -5.997 -7.022 1.00 93.56 85 SER A CA 1
ATOM 682 C C . SER A 1 85 ? -4.943 -4.714 -7.803 1.00 93.56 85 SER A C 1
ATOM 684 O O . SER A 1 85 ? -3.802 -4.247 -7.854 1.00 93.56 85 SER A O 1
ATOM 686 N N . MET A 1 86 ? -5.988 -4.141 -8.406 1.00 94.56 86 MET A N 1
ATOM 687 C CA . MET A 1 86 ? -5.944 -2.767 -8.917 1.00 94.56 86 MET A CA 1
ATOM 688 C C . MET A 1 86 ? -5.845 -1.778 -7.749 1.00 94.56 86 MET A C 1
ATOM 690 O O . MET A 1 86 ? -6.317 -2.073 -6.648 1.00 94.56 86 MET A O 1
ATOM 694 N N . GLY A 1 87 ? -5.267 -0.603 -7.997 1.00 93.44 87 GLY A N 1
ATOM 695 C CA . GLY A 1 87 ? -5.035 0.408 -6.970 1.00 93.44 87 GLY A CA 1
ATOM 696 C C . GLY A 1 87 ? -3.810 0.113 -6.103 1.00 93.44 87 GLY A C 1
ATOM 697 O O . GLY A 1 87 ? -3.157 -0.922 -6.222 1.00 93.44 87 GLY A O 1
ATOM 698 N N . SER A 1 88 ? -3.482 1.048 -5.216 1.00 92.50 88 SER A N 1
ATOM 699 C CA . SER A 1 88 ? -2.380 0.897 -4.263 1.00 92.50 88 SER A CA 1
ATOM 700 C C . SER A 1 88 ? -2.615 -0.261 -3.292 1.00 92.50 88 SER A C 1
ATOM 702 O O . SER A 1 88 ? -3.756 -0.558 -2.939 1.00 92.50 88 SER A O 1
ATOM 704 N N . CYS A 1 89 ? -1.539 -0.880 -2.802 1.00 89.50 89 CYS A N 1
ATOM 705 C CA . CYS A 1 89 ? -1.658 -1.847 -1.717 1.00 89.50 89 CYS A CA 1
ATOM 706 C C . CYS A 1 89 ? -2.268 -1.202 -0.465 1.00 89.50 89 CYS A C 1
ATOM 708 O O . CYS A 1 89 ? -1.998 -0.022 -0.195 1.00 89.50 89 CYS A O 1
ATOM 710 N N . PRO A 1 90 ? -3.034 -1.974 0.333 1.00 82.19 90 PRO A N 1
ATOM 711 C CA . PRO A 1 90 ? -3.406 -1.561 1.677 1.00 82.19 90 PRO A CA 1
ATOM 712 C C . PRO A 1 90 ? -2.146 -1.148 2.433 1.00 82.19 90 PRO A C 1
ATOM 714 O O . PRO A 1 90 ? -1.121 -1.833 2.363 1.00 82.19 90 PRO A O 1
ATOM 717 N N . ARG A 1 91 ? -2.195 -0.006 3.123 1.00 71.94 91 ARG A N 1
ATOM 718 C CA . ARG A 1 91 ? -1.039 0.442 3.897 1.00 71.94 91 ARG A CA 1
ATOM 719 C C . ARG A 1 91 ? -0.727 -0.602 4.973 1.00 71.94 91 ARG A C 1
ATOM 721 O O . ARG A 1 91 ? -1.660 -1.070 5.633 1.00 71.94 91 ARG A O 1
ATOM 728 N N . PRO A 1 92 ? 0.555 -0.956 5.184 1.00 62.31 92 PRO A N 1
ATOM 729 C CA . PRO A 1 92 ? 0.949 -1.665 6.387 1.00 62.31 92 PRO A CA 1
ATOM 730 C C . PRO A 1 92 ? 0.399 -0.901 7.588 1.00 62.31 92 PRO A C 1
ATOM 732 O O . PRO A 1 92 ? 0.468 0.328 7.642 1.00 62.31 92 PRO A O 1
ATOM 735 N N . VAL A 1 93 ? -0.158 -1.633 8.546 1.00 55.88 93 VAL A N 1
ATOM 736 C CA . VAL A 1 93 ? -0.869 -1.078 9.708 1.00 55.88 93 VAL A CA 1
ATOM 737 C C . VAL A 1 93 ? 0.019 -0.133 10.539 1.00 55.88 93 VAL A C 1
ATOM 739 O O . VAL A 1 93 ? -0.497 0.644 11.329 1.00 55.88 93 VAL A O 1
ATOM 742 N N . GLU A 1 94 ? 1.336 -0.136 10.324 1.00 52.97 94 GLU A N 1
ATOM 743 C CA . GLU A 1 94 ? 2.288 0.776 10.967 1.00 52.97 94 GLU A CA 1
ATOM 744 C C . GLU A 1 94 ? 2.190 2.239 10.494 1.00 52.97 94 GLU A C 1
ATOM 746 O O . GLU A 1 94 ? 2.552 3.141 11.244 1.00 52.97 94 GLU A O 1
ATOM 751 N N . GLU A 1 95 ? 1.644 2.507 9.303 1.00 54.16 95 GLU A N 1
ATOM 752 C CA . GLU A 1 95 ? 1.378 3.876 8.814 1.00 54.16 95 GLU A CA 1
ATOM 753 C C . GLU A 1 95 ? -0.079 4.308 8.979 1.00 54.16 95 GLU A C 1
ATOM 755 O O . GLU A 1 95 ? -0.436 5.478 8.814 1.00 54.16 95 GLU A O 1
ATOM 760 N N . CYS A 1 96 ? -0.938 3.371 9.356 1.00 59.34 96 CYS A N 1
ATOM 761 C CA . CYS A 1 96 ? -2.168 3.736 10.005 1.00 59.34 96 CYS A CA 1
ATOM 762 C C . CYS A 1 96 ? -1.841 4.112 11.435 1.00 59.34 96 CYS A C 1
ATOM 764 O O . CYS A 1 96 ? -1.628 3.250 12.284 1.00 59.34 96 CYS A O 1
ATOM 766 N N . SER A 1 97 ? -1.868 5.403 11.740 1.00 62.38 97 SER A N 1
ATOM 767 C CA . SER A 1 97 ? -1.900 5.815 13.134 1.00 62.38 97 SER A CA 1
ATOM 768 C C . SER A 1 97 ? -3.273 5.439 13.706 1.00 62.38 97 SER A C 1
ATOM 770 O O . SER A 1 97 ? -4.165 6.274 13.841 1.00 62.38 97 SER A O 1
ATOM 772 N N . LEU A 1 98 ? -3.473 4.149 14.014 1.00 61.84 98 LEU A N 1
ATOM 773 C CA . LEU A 1 98 ? -4.631 3.627 14.740 1.00 61.84 98 LEU A CA 1
ATOM 774 C C . LEU A 1 98 ? -4.811 4.384 16.050 1.00 61.84 98 LEU A C 1
ATOM 776 O O . LEU A 1 98 ? -5.933 4.475 16.528 1.00 61.84 98 LEU A O 1
ATOM 780 N N . GLN A 1 99 ? -3.737 4.976 16.584 1.00 62.56 99 GLN A N 1
ATOM 781 C CA . GLN A 1 99 ? -3.798 5.961 17.657 1.00 62.56 99 GLN A CA 1
ATOM 782 C C . GLN A 1 99 ? -4.847 7.039 17.375 1.00 62.56 99 GLN A C 1
ATOM 784 O O . GLN A 1 99 ? -5.728 7.226 18.205 1.00 62.56 99 GLN A O 1
ATOM 789 N N . ASN A 1 100 ? -4.864 7.653 16.191 1.00 69.44 100 ASN A N 1
ATOM 790 C CA . ASN A 1 100 ? -5.866 8.669 15.859 1.00 69.44 100 ASN A CA 1
ATOM 791 C C . ASN A 1 100 ? -7.288 8.095 15.753 1.00 69.44 100 ASN A C 1
ATOM 793 O O . ASN A 1 100 ? -8.242 8.772 16.131 1.00 69.44 100 ASN A O 1
ATOM 797 N N . CYS A 1 101 ? -7.455 6.847 15.301 1.00 80.62 101 CYS A N 1
ATOM 798 C CA . CYS A 1 101 ? -8.773 6.206 15.265 1.00 80.62 101 CYS A CA 1
ATOM 799 C C . CYS A 1 101 ? -9.240 5.703 16.645 1.00 80.62 101 CYS A C 1
ATOM 801 O O . CYS A 1 101 ? -10.444 5.582 16.866 1.00 80.62 101 CYS A O 1
ATOM 803 N N . LEU A 1 102 ? -8.328 5.409 17.579 1.00 77.62 102 LEU A N 1
ATOM 804 C CA . LEU A 1 102 ? -8.644 4.859 18.903 1.00 77.62 102 LEU A CA 1
ATOM 805 C C . LEU A 1 102 ? -9.280 5.900 19.835 1.00 77.62 102 LEU A C 1
ATOM 807 O O . LEU A 1 102 ? -10.042 5.535 20.727 1.00 77.62 102 LEU A O 1
ATOM 811 N N . PHE A 1 103 ? -8.979 7.183 19.617 1.00 83.88 103 PHE A N 1
ATOM 812 C CA . PHE A 1 103 ? -9.557 8.298 20.373 1.00 83.88 103 PHE A CA 1
ATOM 813 C C . PHE A 1 103 ? -10.935 8.741 19.856 1.00 83.88 103 PHE A C 1
ATOM 815 O O . PHE A 1 103 ? -11.577 9.586 20.479 1.00 83.88 103 PHE A O 1
ATOM 822 N N . LEU A 1 104 ? -11.410 8.188 18.735 1.00 83.94 104 LEU A N 1
ATOM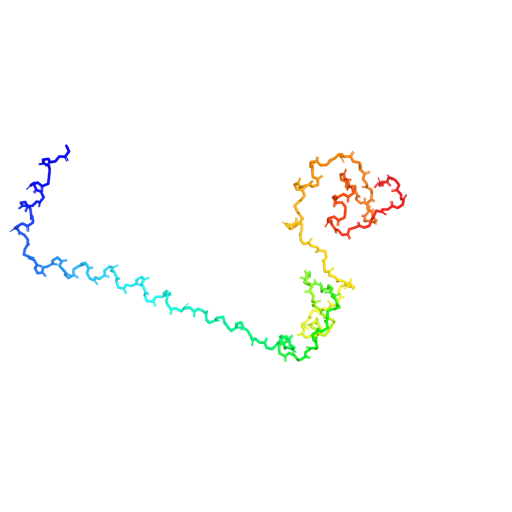 823 C CA . LEU A 1 104 ? -12.746 8.477 18.216 1.00 83.94 104 LEU A CA 1
ATOM 824 C C . LEU A 1 104 ? -13.824 7.652 18.938 1.00 83.94 104 LEU A C 1
ATOM 826 O O . LEU A 1 104 ? -13.539 6.563 19.448 1.00 83.94 104 LEU A O 1
ATOM 830 N N . PRO A 1 105 ? -15.087 8.120 18.940 1.00 88.12 105 PRO A N 1
ATOM 831 C CA . PRO A 1 105 ? -16.199 7.366 19.506 1.00 88.12 105 PRO A CA 1
ATOM 832 C C . PRO A 1 105 ? -16.287 5.955 18.916 1.00 88.12 105 PRO A C 1
ATOM 834 O O . PRO A 1 105 ? -16.237 5.776 17.696 1.00 88.12 105 PRO A O 1
ATOM 837 N N . LYS A 1 106 ? -16.445 4.949 19.782 1.00 87.94 106 LYS A N 1
ATOM 838 C CA . LYS A 1 106 ? -16.664 3.566 19.349 1.00 87.94 106 LYS A CA 1
ATOM 839 C C . LYS A 1 106 ? -18.059 3.439 18.745 1.00 87.94 106 LYS A C 1
ATOM 841 O O . LYS A 1 106 ? -19.056 3.681 19.417 1.00 87.94 106 LYS A O 1
ATOM 846 N N . GLN A 1 107 ? -18.107 3.046 17.481 1.00 89.25 107 GLN A N 1
ATOM 847 C CA . GLN A 1 107 ? -19.319 2.862 16.686 1.00 89.25 107 GLN A CA 1
ATOM 848 C C . GLN A 1 107 ? -19.128 1.590 15.867 1.00 89.25 107 GLN A C 1
ATOM 850 O O . GLN A 1 107 ? -19.002 1.673 14.652 1.00 89.25 107 GLN A O 1
ATOM 855 N N . ASN A 1 108 ? -18.960 0.451 16.550 1.00 90.06 108 ASN A N 1
ATOM 856 C CA . ASN A 1 108 ? -18.508 -0.804 15.947 1.00 90.06 108 ASN A CA 1
ATOM 857 C C . ASN A 1 108 ? -19.100 -1.024 14.547 1.00 90.06 108 ASN A C 1
ATOM 859 O O . ASN A 1 108 ? -20.319 -1.049 14.390 1.00 90.06 108 ASN A O 1
ATOM 863 N N . VAL A 1 109 ? -18.230 -1.193 13.556 1.00 92.06 109 VAL A N 1
ATOM 864 C CA . VAL A 1 109 ? -18.617 -1.477 12.172 1.00 92.06 109 VAL A CA 1
ATOM 865 C C . VAL A 1 109 ? -18.141 -2.865 11.784 1.00 92.06 109 VAL A C 1
ATOM 867 O O . VAL A 1 109 ? -17.145 -3.366 12.311 1.00 92.06 109 VAL A O 1
ATOM 870 N N . CYS A 1 110 ? -18.863 -3.477 10.859 1.00 93.75 110 CYS A N 1
ATOM 871 C CA . CYS A 1 110 ? -18.517 -4.772 10.306 1.00 93.75 110 CYS A CA 1
ATOM 872 C C . CYS A 1 110 ? -17.879 -4.611 8.944 1.00 93.75 110 CYS A C 1
ATOM 874 O O . CYS A 1 110 ? -18.404 -3.875 8.115 1.00 93.75 110 CYS A O 1
ATOM 876 N N . GLY A 1 111 ? -16.748 -5.273 8.727 1.00 92.69 111 GLY A N 1
ATOM 877 C CA . GLY A 1 111 ? -16.109 -5.323 7.422 1.00 92.69 111 GLY A CA 1
ATOM 878 C C . GLY A 1 111 ? -16.644 -6.448 6.555 1.00 92.69 111 GLY A C 1
ATOM 879 O O . GLY A 1 111 ? -17.197 -7.434 7.045 1.00 92.69 111 GLY A O 1
ATOM 880 N N . VAL A 1 112 ? -16.465 -6.302 5.243 1.00 91.88 112 VA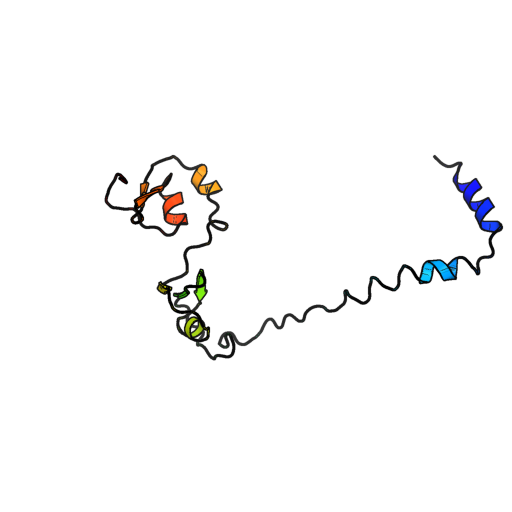L A N 1
ATOM 881 C CA . VAL A 1 112 ? -16.720 -7.372 4.261 1.00 91.88 112 VAL A CA 1
ATOM 882 C C . VAL A 1 112 ? -15.832 -8.605 4.476 1.00 91.88 112 VAL A C 1
ATOM 884 O O . VAL A 1 112 ? -16.129 -9.677 3.961 1.00 91.88 112 VAL A O 1
ATOM 887 N N . ASP A 1 113 ? -14.768 -8.473 5.269 1.00 89.31 113 ASP A N 1
ATOM 888 C CA . ASP A 1 113 ? -13.877 -9.549 5.700 1.00 89.31 113 ASP A CA 1
ATOM 889 C C . ASP A 1 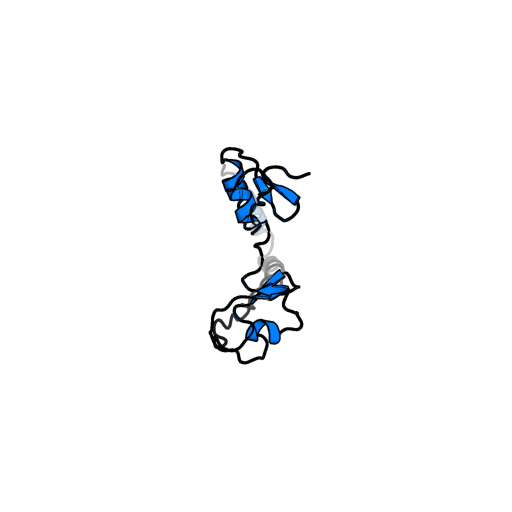113 ? -14.384 -10.313 6.944 1.00 89.31 113 ASP A C 1
ATOM 891 O O . ASP A 1 113 ? -13.689 -11.188 7.464 1.00 89.31 113 ASP A O 1
ATOM 895 N N . GLY A 1 114 ? -15.580 -9.973 7.441 1.00 89.19 114 GLY A N 1
ATOM 896 C CA . GLY A 1 114 ? -16.214 -10.602 8.601 1.00 89.19 114 GLY A CA 1
ATOM 897 C C . GLY A 1 114 ? -15.667 -10.135 9.952 1.00 89.19 114 GLY A C 1
ATOM 898 O O . GLY A 1 114 ? -16.051 -10.675 10.988 1.00 89.19 114 GLY A O 1
ATOM 899 N N . ARG A 1 115 ? -14.777 -9.134 9.988 1.00 89.56 115 ARG A N 1
ATOM 900 C CA . ARG A 1 115 ? -14.193 -8.630 11.238 1.00 89.56 115 ARG A CA 1
ATOM 901 C C . ARG A 1 115 ? -14.942 -7.410 11.767 1.00 89.56 115 ARG A C 1
ATOM 903 O O . ARG A 1 115 ? -15.464 -6.589 11.013 1.00 89.56 115 ARG A O 1
ATOM 910 N N . LYS A 1 116 ? -14.959 -7.273 13.098 1.00 92.06 116 LYS A N 1
ATOM 911 C CA . LYS A 1 116 ? -15.475 -6.086 13.800 1.00 92.06 116 LYS A CA 1
ATOM 912 C C . LYS A 1 116 ? -14.362 -5.054 13.964 1.00 92.06 116 LYS A C 1
ATOM 914 O O . LYS A 1 116 ? -13.296 -5.367 14.491 1.00 92.06 116 LYS A O 1
ATOM 919 N N . TYR A 1 117 ? -14.649 -3.812 13.597 1.00 88.44 117 TYR A N 1
ATOM 920 C CA . TYR A 1 117 ? -13.759 -2.660 13.744 1.00 88.44 117 TYR A CA 1
ATOM 921 C C . TYR A 1 117 ? -14.353 -1.664 14.731 1.00 88.44 117 TYR A C 1
ATOM 923 O O . TYR A 1 117 ? -15.566 -1.490 14.778 1.00 88.44 117 TYR A O 1
ATOM 931 N N . ALA A 1 118 ? -13.506 -0.978 15.502 1.00 88.94 118 ALA A N 1
ATOM 932 C CA . ALA A 1 118 ? -13.953 -0.072 16.565 1.00 88.94 118 ALA A CA 1
ATOM 933 C C . ALA A 1 118 ? -14.818 1.101 16.059 1.00 88.94 118 ALA A C 1
ATOM 935 O O . ALA A 1 118 ? -15.699 1.574 16.779 1.00 88.94 118 ALA A O 1
ATOM 936 N N . ASN A 1 119 ? -14.548 1.587 14.845 1.00 88.25 119 ASN A N 1
ATOM 937 C CA . ASN A 1 119 ? -15.274 2.665 14.177 1.00 88.25 119 ASN A CA 1
ATOM 938 C C . ASN A 1 119 ? -14.924 2.711 12.676 1.00 88.25 119 ASN A C 1
ATOM 940 O O . ASN A 1 119 ? -14.062 1.971 12.195 1.00 88.25 119 ASN A O 1
ATOM 944 N N . GLU A 1 120 ? -15.577 3.619 11.949 1.00 90.00 120 GLU A N 1
ATOM 945 C CA . GLU A 1 120 ? -15.367 3.836 10.514 1.00 90.00 120 GLU A CA 1
ATOM 946 C C . GLU A 1 120 ? -13.934 4.290 10.163 1.00 90.00 120 GLU A C 1
ATOM 948 O O . GLU A 1 120 ? -13.401 3.918 9.120 1.00 90.00 120 GLU A O 1
ATOM 953 N N . CYS A 1 121 ? -13.270 5.051 11.041 1.00 89.38 121 CYS A N 1
ATOM 954 C CA . CYS A 1 121 ? -11.863 5.422 10.850 1.00 89.38 121 CYS A CA 1
ATOM 955 C C . CYS A 1 121 ? -10.980 4.174 10.821 1.00 89.38 121 CYS A C 1
ATOM 957 O O . CYS A 1 121 ? -10.167 4.016 9.913 1.00 89.38 121 CYS A O 1
ATOM 959 N N . ALA A 1 122 ? -11.179 3.266 11.782 1.00 87.69 122 ALA A N 1
ATOM 960 C CA . ALA A 1 122 ? -10.402 2.043 11.892 1.00 87.69 122 ALA A CA 1
ATOM 961 C C . ALA A 1 122 ? -10.568 1.163 10.646 1.00 87.69 122 ALA A C 1
ATOM 963 O O . ALA A 1 122 ? -9.566 0.750 10.080 1.00 87.69 122 ALA A O 1
ATOM 964 N N . ILE A 1 123 ? -11.794 0.922 10.170 1.00 87.75 123 ILE A N 1
ATOM 965 C CA . ILE A 1 123 ? -12.005 0.062 8.993 1.00 87.75 123 ILE A CA 1
ATOM 966 C C . ILE A 1 123 ? -11.450 0.679 7.695 1.00 87.75 123 ILE A C 1
ATOM 968 O O . ILE A 1 123 ? -10.762 -0.005 6.937 1.00 87.75 123 ILE A O 1
ATOM 972 N N . LYS A 1 124 ? -11.645 1.991 7.484 1.00 86.31 124 LYS A N 1
ATOM 973 C CA . LYS A 1 124 ? -11.088 2.720 6.330 1.00 86.31 124 LYS A CA 1
ATOM 974 C C . LYS A 1 124 ? -9.567 2.729 6.340 1.00 86.31 124 LYS A C 1
ATOM 976 O O . LYS A 1 124 ? -8.941 2.662 5.288 1.00 86.31 124 LYS A O 1
ATOM 981 N N . CYS A 1 125 ? -8.978 2.787 7.527 1.00 84.69 125 CYS A N 1
ATOM 982 C CA . CYS A 1 125 ? -7.543 2.677 7.714 1.00 84.69 125 CYS A CA 1
ATOM 983 C C . CYS A 1 125 ? -6.997 1.336 7.179 1.00 84.69 125 CYS A C 1
ATOM 985 O O . CYS A 1 125 ? -5.990 1.326 6.474 1.00 84.69 125 CYS A O 1
ATOM 987 N N . PHE A 1 126 ? -7.692 0.220 7.415 1.00 82.19 126 PHE A N 1
ATOM 988 C CA . PHE A 1 126 ? -7.305 -1.078 6.849 1.00 82.19 126 PHE A CA 1
ATOM 989 C C . PHE A 1 126 ? -7.631 -1.227 5.354 1.00 82.19 126 PHE A C 1
ATOM 991 O O . PHE A 1 126 ? -7.287 -2.249 4.764 1.00 82.19 126 PHE A O 1
ATOM 998 N N . GLY A 1 127 ? -8.275 -0.233 4.732 1.00 84.31 127 GLY A N 1
ATOM 999 C CA . GLY A 1 127 ? -8.716 -0.310 3.338 1.00 84.31 127 GLY A CA 1
ATOM 1000 C C . GLY A 1 127 ? -9.801 -1.364 3.117 1.00 84.31 127 GLY A C 1
ATOM 1001 O O . GLY A 1 127 ? -9.844 -1.976 2.055 1.00 84.31 127 GLY A O 1
ATOM 1002 N N . ILE A 1 128 ? -10.632 -1.614 4.132 1.00 88.75 128 ILE A N 1
ATOM 1003 C CA . ILE A 1 128 ? -11.700 -2.614 4.088 1.00 88.75 128 ILE A CA 1
ATOM 1004 C C . ILE A 1 128 ? -13.041 -1.887 3.984 1.00 88.75 128 ILE A C 1
ATOM 1006 O O . ILE A 1 128 ? -13.275 -0.883 4.658 1.00 88.75 128 ILE A O 1
ATOM 1010 N N . ASP A 1 129 ? -13.928 -2.393 3.132 1.00 91.25 129 ASP A N 1
ATOM 1011 C CA . ASP A 1 129 ? -15.266 -1.830 2.974 1.00 91.25 129 ASP A CA 1
ATOM 1012 C C . ASP A 1 129 ? -16.194 -2.267 4.112 1.00 91.25 129 ASP A C 1
ATOM 1014 O O . ASP A 1 129 ? -16.136 -3.401 4.602 1.00 91.25 129 ASP A O 1
ATOM 1018 N N . ILE A 1 130 ? -17.080 -1.357 4.526 1.00 91.81 130 ILE A N 1
ATOM 1019 C CA . ILE A 1 130 ? -18.116 -1.649 5.519 1.00 91.81 130 ILE A CA 1
ATOM 1020 C C . ILE A 1 130 ? -19.149 -2.589 4.890 1.00 91.81 130 ILE A C 1
ATOM 1022 O O . ILE A 1 130 ? -19.735 -2.296 3.848 1.00 91.81 130 ILE A O 1
ATOM 1026 N N . SER A 1 131 ? -19.393 -3.715 5.551 1.00 92.38 131 SER A N 1
ATOM 1027 C CA . SER A 1 131 ? -20.443 -4.661 5.200 1.00 92.38 131 SER A CA 1
ATOM 1028 C C . SER A 1 131 ? -21.828 -4.045 5.398 1.00 92.38 131 SER A C 1
ATOM 1030 O O . SER A 1 131 ? -22.083 -3.319 6.359 1.00 92.38 131 SER A O 1
ATOM 1032 N N . MET A 1 132 ? -22.765 -4.393 4.512 1.00 87.12 132 MET A N 1
ATOM 1033 C CA . MET A 1 132 ? -24.185 -4.065 4.690 1.00 87.12 132 MET A CA 1
ATOM 1034 C C . MET A 1 132 ? -24.794 -4.782 5.902 1.00 87.12 132 MET A C 1
ATOM 1036 O O . MET A 1 132 ? -25.789 -4.318 6.467 1.00 87.12 132 MET A O 1
ATOM 1040 N N . ALA A 1 133 ? -24.202 -5.907 6.314 1.00 81.50 133 ALA A N 1
ATOM 1041 C CA . ALA A 1 133 ? -24.581 -6.582 7.540 1.00 81.50 133 ALA A CA 1
ATOM 1042 C C . ALA A 1 133 ? -24.147 -5.720 8.732 1.00 81.50 133 ALA A C 1
ATOM 1044 O O . ALA A 1 133 ? -22.962 -5.492 8.968 1.00 81.50 133 ALA A O 1
ATOM 1045 N N . LYS A 1 134 ? -25.125 -5.242 9.507 1.00 73.25 134 LYS A N 1
ATOM 1046 C CA . LYS A 1 134 ? -24.865 -4.429 10.708 1.00 73.25 134 LYS A CA 1
ATOM 1047 C C . LYS A 1 134 ? -24.143 -5.211 11.812 1.00 73.25 134 LYS A C 1
ATOM 1049 O O . LYS A 1 134 ? -23.591 -4.593 12.715 1.00 73.25 134 LYS A O 1
ATOM 1054 N N . ASN A 1 135 ? -24.151 -6.543 11.734 1.00 80.88 135 ASN A N 1
ATOM 1055 C CA . ASN A 1 135 ? -23.501 -7.448 12.670 1.00 80.88 135 ASN A CA 1
ATOM 1056 C C . ASN A 1 135 ? -22.599 -8.426 11.915 1.00 80.88 135 ASN A C 1
ATOM 1058 O O . ASN A 1 135 ? -22.938 -8.872 10.823 1.00 80.88 135 ASN A O 1
ATOM 1062 N N . CYS A 1 136 ? -21.465 -8.741 12.532 1.00 83.12 136 CYS A N 1
ATOM 1063 C CA . CYS A 1 136 ? -20.537 -9.768 12.086 1.00 83.12 136 CYS A CA 1
ATOM 1064 C C . CYS A 1 136 ? -20.832 -10.988 12.952 1.00 83.12 136 CYS A C 1
ATOM 1066 O O . CYS A 1 136 ? -20.896 -10.831 14.186 1.00 83.12 136 CYS A O 1
ATOM 1068 N N . ASP A 1 137 ? -21.017 -12.130 12.299 1.00 69.62 137 ASP A N 1
ATOM 1069 C CA . ASP A 1 137 ? -21.294 -13.427 12.919 1.00 69.62 137 ASP A CA 1
ATOM 1070 C C . ASP A 1 137 ? -20.034 -14.058 13.531 1.00 69.62 137 ASP A C 1
ATOM 1072 O O . ASP A 1 137 ? -18.932 -13.875 12.961 1.00 69.62 137 ASP A O 1
#